Protein AF-A0A4Q3UEI7-F1 (afdb_monomer)

Sequence (119 aa):
MSLSDTYFRHLCILRKLQKAPATQQDIKDYYEAQCETHGYHFVFSSRTFLRDKEDILSLYKKDIRYDGSTKKYFLEEDDVPDDFGNRITDAYNTYLALNMADDVAAYVHLEKRRPQGME

Nearest PDB structures (foldseek):
  7jk5-assembly1_A  TM=5.516E-01  e=1.825E-01  Drosophila melanogaster
  9bcx-assembly1_I  TM=6.195E-01  e=4.399E-01  Saccharomyces cerevisiae
  9gc3-assembly1_A  TM=4.864E-01  e=3.421E-01  Saccharomyces cerevisiae
  2dqr-assembly1_B  TM=5.209E-01  e=8.249E-01  Bacillus subtilis
  8ffz-assembly1_B  TM=5.153E-01  e=8.784E-01  Saccharomyces cerevisiae S288C

Solvent-accessible surface area (backbone atoms only — not comparable to full-atom values): 7115 Å² total; per-residue (Å²): 132,58,73,65,58,53,53,54,50,51,49,44,49,50,60,50,31,75,75,41,67,37,35,73,62,60,47,48,54,51,42,52,55,53,26,58,76,69,76,48,90,80,89,87,47,73,74,53,51,58,49,50,44,54,50,37,30,72,74,42,71,44,48,70,46,73,41,82,87,80,59,24,33,31,60,58,84,65,96,62,85,60,65,63,36,51,48,54,52,49,52,52,51,50,51,52,53,51,54,53,47,55,60,46,50,78,75,43,82,74,76,79,76,70,83,75,79,78,130

Secondary structure (DSSP, 8-state):
--HHHHHHHHHHHHHHHHHS-B-HHHHHHHHHHHHHHTT------HHHHHHHHHHHHHHH---EEEETTTTEEEE---SS--HHHHHHHHHHHHHHHHHHHHHHHTTS-----------

Structure (mmCIF, N/CA/C/O backbone):
data_AF-A0A4Q3UEI7-F1
#
_entry.id   AF-A0A4Q3UEI7-F1
#
loop_
_atom_site.group_PDB
_atom_site.id
_atom_site.type_symbol
_atom_site.label_atom_id
_atom_site.label_alt_id
_atom_site.label_comp_id
_atom_site.label_asym_id
_atom_site.label_entity_id
_atom_site.label_seq_id
_atom_site.pdbx_PDB_ins_code
_atom_site.Cartn_x
_atom_site.Cartn_y
_atom_site.Cartn_z
_atom_site.occupancy
_atom_site.B_iso_or_equiv
_atom_site.auth_seq_id
_atom_site.auth_comp_id
_atom_site.auth_asym_id
_atom_site.auth_atom_id
_atom_site.pdbx_PDB_model_num
ATOM 1 N N . MET A 1 1 ? 16.175 -7.546 -0.704 1.00 62.00 1 MET A N 1
ATOM 2 C CA . MET A 1 1 ? 15.149 -7.016 -1.629 1.00 62.00 1 MET A CA 1
ATOM 3 C C . MET A 1 1 ? 15.749 -5.820 -2.331 1.00 62.00 1 MET A C 1
ATOM 5 O O . MET A 1 1 ? 16.534 -5.117 -1.702 1.00 62.00 1 MET A O 1
ATOM 9 N N . SER A 1 2 ? 15.458 -5.640 -3.617 1.00 82.38 2 SER A N 1
ATOM 10 C CA . SER A 1 2 ? 15.910 -4.450 -4.337 1.00 82.38 2 SER A CA 1
ATOM 11 C C . SER A 1 2 ? 15.103 -3.231 -3.885 1.00 82.38 2 SER A C 1
ATOM 13 O O . SER A 1 2 ? 13.987 -3.363 -3.383 1.00 82.38 2 SER A O 1
ATOM 15 N N . LEU A 1 3 ? 15.665 -2.039 -4.075 1.00 81.75 3 LEU A N 1
ATOM 16 C CA . LEU A 1 3 ? 14.976 -0.785 -3.778 1.00 81.75 3 LEU A CA 1
ATOM 17 C C . LEU A 1 3 ? 13.682 -0.641 -4.609 1.00 81.75 3 LEU A C 1
ATOM 19 O O . LEU A 1 3 ? 12.661 -0.198 -4.095 1.00 81.75 3 LEU A O 1
ATOM 23 N N . SER A 1 4 ? 13.716 -1.087 -5.870 1.00 81.12 4 SER A N 1
ATOM 24 C CA . SER A 1 4 ? 12.570 -1.051 -6.791 1.00 81.12 4 SER A CA 1
ATOM 25 C C . SER A 1 4 ? 11.390 -1.910 -6.313 1.00 81.12 4 SER A C 1
ATOM 27 O O . SER A 1 4 ? 10.257 -1.438 -6.312 1.00 81.12 4 SER A O 1
ATOM 29 N N . ASP A 1 5 ? 11.649 -3.132 -5.827 1.00 86.62 5 ASP A N 1
ATOM 30 C CA . ASP A 1 5 ? 10.611 -4.011 -5.257 1.00 86.62 5 ASP A CA 1
ATOM 31 C C . ASP A 1 5 ? 9.909 -3.341 -4.064 1.00 86.62 5 ASP A C 1
ATOM 33 O O . ASP A 1 5 ? 8.681 -3.293 -3.991 1.00 86.62 5 ASP A O 1
ATOM 37 N N . THR A 1 6 ? 10.686 -2.739 -3.161 1.00 89.81 6 THR A N 1
ATOM 38 C CA . THR A 1 6 ? 10.138 -2.009 -2.013 1.00 89.81 6 THR A CA 1
ATOM 39 C C . THR A 1 6 ? 9.231 -0.855 -2.444 1.00 89.81 6 THR A C 1
ATOM 41 O O . THR A 1 6 ? 8.101 -0.765 -1.964 1.00 89.81 6 THR A O 1
ATOM 44 N N . TYR A 1 7 ? 9.664 -0.023 -3.395 1.00 87.56 7 TYR A N 1
ATOM 45 C CA . TYR A 1 7 ? 8.835 1.072 -3.908 1.00 87.56 7 TYR A CA 1
ATOM 46 C C . TYR A 1 7 ? 7.552 0.581 -4.584 1.00 87.56 7 TYR A C 1
ATOM 48 O O . TYR A 1 7 ? 6.469 1.104 -4.312 1.00 87.56 7 TYR A O 1
ATOM 56 N N . PHE A 1 8 ? 7.651 -0.454 -5.417 1.00 88.94 8 PHE A N 1
ATOM 57 C CA . PHE A 1 8 ? 6.495 -1.052 -6.076 1.00 88.94 8 PHE A CA 1
ATOM 58 C C . PHE A 1 8 ? 5.476 -1.588 -5.061 1.00 88.94 8 PHE A C 1
ATOM 60 O O . PHE A 1 8 ? 4.269 -1.358 -5.186 1.00 88.94 8 PHE A O 1
ATOM 67 N N . ARG A 1 9 ? 5.953 -2.251 -4.004 1.00 93.19 9 ARG A N 1
ATOM 68 C CA . ARG A 1 9 ? 5.105 -2.764 -2.926 1.00 93.19 9 ARG A CA 1
ATOM 69 C C . ARG A 1 9 ? 4.442 -1.646 -2.129 1.00 93.19 9 ARG A C 1
ATOM 71 O O . ARG A 1 9 ? 3.239 -1.724 -1.887 1.00 93.19 9 ARG A O 1
ATOM 78 N N . HIS A 1 10 ? 5.180 -0.590 -1.778 1.00 93.38 10 HIS A N 1
ATOM 79 C CA . HIS A 1 10 ? 4.607 0.590 -1.123 1.00 93.38 10 HIS A CA 1
ATOM 80 C C . HIS A 1 10 ? 3.477 1.191 -1.953 1.00 93.38 10 HIS A C 1
ATOM 82 O O . HIS A 1 10 ? 2.397 1.466 -1.430 1.00 93.38 10 HIS A O 1
ATOM 88 N N . LEU A 1 11 ? 3.689 1.312 -3.263 1.00 90.62 11 LEU A N 1
ATOM 89 C CA . LEU A 1 11 ? 2.672 1.823 -4.162 1.00 90.62 11 LEU A CA 1
ATOM 90 C C . LEU A 1 11 ? 1.425 0.935 -4.199 1.00 90.62 11 LEU A C 1
ATOM 92 O O . LEU A 1 11 ? 0.305 1.447 -4.158 1.00 90.62 11 LEU A O 1
ATOM 96 N N . CYS A 1 12 ? 1.599 -0.387 -4.249 1.00 93.00 12 CYS A N 1
ATOM 97 C CA . CYS A 1 12 ? 0.475 -1.319 -4.220 1.00 93.00 12 CYS A CA 1
ATOM 98 C C . CYS A 1 12 ? -0.341 -1.184 -2.925 1.00 93.00 12 CYS A C 1
ATOM 100 O O . CYS A 1 12 ? -1.571 -1.131 -2.977 1.00 93.00 12 CYS A O 1
ATOM 102 N N . ILE A 1 13 ? 0.332 -1.076 -1.775 1.00 95.44 13 ILE A N 1
ATOM 103 C CA . ILE A 1 13 ? -0.312 -0.882 -0.469 1.00 95.44 13 ILE A CA 1
ATOM 104 C C . ILE A 1 13 ? -1.121 0.421 -0.462 1.00 95.44 13 ILE A C 1
ATOM 106 O O . ILE A 1 13 ? -2.315 0.400 -0.162 1.00 95.44 13 ILE A O 1
ATOM 110 N N . LEU A 1 14 ? -0.499 1.541 -0.848 1.00 92.12 14 LEU A N 1
ATOM 111 C CA . LEU A 1 14 ? -1.149 2.853 -0.873 1.00 92.12 14 LEU A CA 1
ATOM 112 C C . LEU A 1 14 ? -2.364 2.862 -1.807 1.00 92.12 14 LEU A C 1
ATOM 114 O O . LEU A 1 14 ? -3.452 3.244 -1.384 1.00 92.12 14 LEU A O 1
ATOM 118 N N . ARG A 1 15 ? -2.229 2.361 -3.042 1.00 89.31 15 ARG A N 1
ATOM 119 C CA . ARG A 1 15 ? -3.339 2.282 -4.010 1.00 89.31 15 ARG A CA 1
ATOM 120 C C . ARG A 1 15 ? -4.497 1.425 -3.511 1.00 89.31 15 ARG A C 1
ATOM 122 O O . ARG A 1 15 ? -5.656 1.743 -3.778 1.00 89.31 15 ARG A O 1
ATOM 129 N N . LYS A 1 16 ? -4.200 0.320 -2.821 1.00 94.38 16 LYS A N 1
ATOM 130 C CA . LYS A 1 16 ? -5.233 -0.554 -2.261 1.00 94.38 16 LYS A CA 1
ATOM 131 C C . LYS A 1 16 ? -6.019 0.171 -1.170 1.00 94.38 16 LYS A C 1
ATOM 133 O O . LYS A 1 16 ? -7.246 0.145 -1.212 1.00 94.38 16 LYS A O 1
ATOM 138 N N . LEU A 1 17 ? -5.319 0.834 -0.250 1.00 94.12 17 LEU A N 1
ATOM 139 C CA . LEU A 1 17 ? -5.921 1.486 0.914 1.00 94.12 17 LEU A CA 1
ATOM 140 C C . LEU A 1 17 ? -6.573 2.839 0.605 1.00 94.12 17 LEU A C 1
ATOM 142 O O . LEU A 1 17 ? -7.536 3.198 1.271 1.00 94.12 17 LEU A O 1
ATOM 146 N N . GLN A 1 18 ? -6.118 3.548 -0.433 1.00 87.94 18 GLN A N 1
ATOM 147 C CA . GLN A 1 18 ? -6.778 4.759 -0.941 1.00 87.94 18 GLN A CA 1
ATOM 148 C C . GLN A 1 18 ? -8.196 4.487 -1.457 1.00 87.94 18 GLN A C 1
ATOM 150 O O . GLN A 1 18 ? -9.046 5.368 -1.412 1.00 87.94 18 GLN A O 1
ATOM 155 N N . LYS A 1 19 ? -8.459 3.281 -1.978 1.00 89.19 19 LYS A N 1
ATOM 156 C CA . LYS A 1 19 ? -9.782 2.920 -2.507 1.00 89.19 19 LYS A CA 1
ATOM 157 C C . LYS A 1 19 ? -10.761 2.544 -1.403 1.00 89.19 19 LYS A C 1
ATOM 159 O O . LYS A 1 19 ? -11.928 2.910 -1.476 1.00 89.19 19 LYS A O 1
ATOM 164 N N . ALA A 1 20 ? -10.305 1.742 -0.445 1.00 91.75 20 ALA A N 1
ATOM 165 C CA . ALA A 1 20 ? -11.103 1.292 0.685 1.00 91.75 20 ALA A CA 1
ATOM 166 C C . ALA A 1 20 ? -10.214 0.614 1.740 1.00 91.75 20 ALA A C 1
ATOM 168 O O . ALA A 1 20 ? -9.180 0.035 1.387 1.00 91.75 20 ALA A O 1
ATOM 169 N N . PRO A 1 21 ? -10.663 0.563 3.008 1.00 96.69 21 PRO A N 1
ATOM 170 C CA . PRO A 1 21 ? -10.045 -0.285 4.015 1.00 96.69 21 PRO A CA 1
ATOM 171 C C . PRO A 1 21 ? -9.985 -1.755 3.575 1.00 96.69 21 PRO A C 1
ATOM 173 O O . PRO A 1 21 ? -10.957 -2.295 3.034 1.00 96.69 21 PRO A O 1
ATOM 176 N N . ALA A 1 22 ? -8.865 -2.425 3.840 1.00 97.88 22 ALA A N 1
ATOM 177 C CA . ALA A 1 22 ? -8.582 -3.769 3.335 1.00 97.88 22 ALA A CA 1
ATOM 178 C C . ALA A 1 22 ? -7.879 -4.646 4.379 1.00 97.88 22 ALA A C 1
ATOM 180 O O . ALA A 1 22 ? -7.129 -4.152 5.218 1.00 97.88 22 ALA A O 1
ATOM 181 N N . THR A 1 23 ? -8.101 -5.960 4.343 1.00 98.00 23 THR A N 1
ATOM 182 C CA . THR A 1 23 ? -7.352 -6.893 5.197 1.00 98.00 23 THR A CA 1
ATOM 183 C C . THR A 1 23 ? -5.913 -7.047 4.696 1.00 98.00 23 THR A C 1
ATOM 185 O O . THR A 1 23 ? -5.600 -6.728 3.548 1.00 98.00 23 THR A O 1
ATOM 188 N N . GLN A 1 24 ? -5.016 -7.583 5.531 1.00 96.12 24 GLN A N 1
ATOM 189 C CA . GLN A 1 24 ? -3.654 -7.891 5.081 1.00 96.12 24 GLN A CA 1
ATOM 190 C C . GLN A 1 24 ? -3.651 -8.885 3.906 1.00 96.12 24 GLN A C 1
ATOM 192 O O . GLN A 1 24 ? -2.812 -8.777 3.013 1.00 96.12 24 GLN A O 1
ATOM 197 N N . GLN A 1 25 ? -4.600 -9.827 3.895 1.00 96.56 25 GLN A N 1
ATOM 198 C CA . GLN A 1 25 ? -4.752 -10.782 2.802 1.00 96.56 25 GLN A CA 1
ATOM 199 C C . GLN A 1 25 ? -5.180 -10.074 1.512 1.00 96.56 25 GLN A C 1
ATOM 201 O O . GLN A 1 25 ? -4.531 -10.253 0.493 1.00 96.56 25 GLN A O 1
ATOM 206 N N . ASP A 1 26 ? -6.163 -9.169 1.572 1.00 97.88 26 ASP A N 1
ATOM 207 C CA . ASP A 1 26 ? -6.597 -8.394 0.399 1.00 97.88 26 ASP A CA 1
ATOM 208 C C . ASP A 1 26 ? -5.467 -7.546 -0.210 1.00 97.88 26 ASP A C 1
ATOM 210 O O . ASP A 1 26 ? -5.439 -7.304 -1.418 1.00 97.88 26 ASP A O 1
ATOM 214 N N . ILE A 1 27 ? -4.567 -7.028 0.633 1.00 97.19 27 ILE A N 1
ATOM 215 C CA . ILE A 1 27 ? -3.390 -6.261 0.205 1.00 97.19 27 ILE A CA 1
ATOM 216 C C . ILE A 1 27 ? -2.372 -7.186 -0.465 1.00 97.19 27 ILE A C 1
ATOM 218 O O . ILE A 1 27 ? -1.845 -6.842 -1.522 1.00 97.19 27 ILE A O 1
ATOM 222 N N . LYS A 1 28 ? -2.119 -8.358 0.130 1.00 95.94 28 LYS A N 1
ATOM 223 C CA . LYS A 1 28 ? -1.232 -9.382 -0.430 1.00 95.94 28 LYS A CA 1
ATOM 224 C C . LYS A 1 28 ? -1.731 -9.854 -1.794 1.00 95.94 28 LYS A C 1
ATOM 226 O O . LYS A 1 28 ? -0.962 -9.823 -2.746 1.00 95.94 28 LYS A O 1
ATOM 231 N N . ASP A 1 29 ? -3.005 -10.216 -1.894 1.00 95.94 29 ASP A N 1
ATOM 232 C CA . ASP A 1 29 ? -3.611 -10.711 -3.133 1.00 95.94 29 ASP A CA 1
ATOM 233 C C . ASP A 1 29 ? -3.552 -9.643 -4.232 1.00 95.94 29 ASP A C 1
ATOM 235 O O . ASP A 1 29 ? -3.225 -9.932 -5.382 1.00 95.94 29 ASP A O 1
ATOM 239 N N . TYR A 1 30 ? -3.799 -8.377 -3.873 1.00 95.62 30 TYR A N 1
ATOM 240 C CA . TYR A 1 30 ? -3.637 -7.264 -4.804 1.00 95.62 30 TYR A CA 1
ATOM 241 C C . TYR A 1 30 ? -2.186 -7.119 -5.280 1.00 95.62 30 TYR A C 1
ATOM 243 O O . TYR A 1 30 ? -1.955 -6.988 -6.479 1.00 95.62 30 TYR A O 1
ATOM 251 N N . TYR A 1 31 ? -1.213 -7.160 -4.369 1.00 94.19 31 TYR A N 1
ATOM 252 C CA . TYR A 1 31 ? 0.206 -7.081 -4.715 1.00 94.19 31 TYR A CA 1
ATOM 253 C C . TYR A 1 31 ? 0.648 -8.236 -5.619 1.00 94.19 31 TYR A C 1
ATOM 255 O O . TYR A 1 31 ? 1.302 -7.991 -6.627 1.00 94.19 31 TYR A O 1
ATOM 263 N N . GLU A 1 32 ? 0.254 -9.472 -5.311 1.00 93.88 32 GLU A N 1
ATOM 264 C CA . GLU A 1 32 ? 0.601 -10.652 -6.111 1.00 93.88 32 GLU A CA 1
ATOM 265 C C . GLU A 1 32 ? 0.011 -10.571 -7.524 1.00 93.88 32 GLU A C 1
ATOM 267 O O . GLU A 1 32 ? 0.732 -10.807 -8.493 1.00 93.88 32 GLU A O 1
ATOM 272 N N . ALA A 1 33 ? -1.239 -10.117 -7.664 1.00 92.50 33 ALA A N 1
ATOM 273 C CA . ALA A 1 33 ? -1.846 -9.870 -8.972 1.00 92.50 33 ALA A CA 1
ATOM 274 C C . ALA A 1 33 ? -1.115 -8.767 -9.763 1.00 92.50 33 ALA A C 1
ATOM 276 O O . ALA A 1 33 ? -0.945 -8.865 -10.981 1.00 92.50 33 ALA A O 1
ATOM 277 N N . GLN A 1 34 ? -0.658 -7.704 -9.087 1.00 91.19 34 GLN A N 1
ATOM 278 C CA . GLN A 1 34 ? 0.163 -6.673 -9.728 1.00 91.19 34 GLN A CA 1
ATOM 279 C C . GLN A 1 34 ? 1.542 -7.217 -10.121 1.00 91.19 34 GLN A C 1
ATOM 281 O O . GLN A 1 34 ? 2.019 -6.896 -11.204 1.00 91.19 34 GLN A O 1
ATOM 286 N N . CYS A 1 35 ? 2.174 -8.051 -9.298 1.00 89.62 35 CYS A N 1
ATOM 287 C CA . CYS A 1 35 ? 3.434 -8.704 -9.639 1.00 89.62 35 CYS A CA 1
ATOM 288 C C . CYS A 1 35 ? 3.294 -9.584 -10.884 1.00 89.62 35 CYS A C 1
ATOM 290 O O . CYS A 1 35 ? 4.083 -9.431 -11.811 1.00 89.62 35 CYS A O 1
ATOM 292 N N . GLU A 1 36 ? 2.265 -10.429 -10.944 1.00 89.88 36 GLU A N 1
ATOM 293 C CA . GLU A 1 36 ? 1.982 -11.278 -12.106 1.00 89.88 36 GLU A CA 1
ATOM 294 C C . GLU A 1 36 ? 1.807 -10.448 -13.384 1.00 89.88 36 GLU A C 1
ATOM 296 O O . GLU A 1 36 ? 2.439 -10.733 -14.400 1.00 89.88 36 GLU A O 1
ATOM 301 N N . THR A 1 37 ? 1.034 -9.360 -13.306 1.00 86.50 37 THR A N 1
ATOM 302 C CA . THR A 1 37 ? 0.785 -8.456 -14.443 1.00 86.50 37 THR A CA 1
ATOM 303 C C . THR A 1 37 ? 2.074 -7.839 -15.006 1.00 86.50 37 THR A C 1
ATOM 305 O O . THR A 1 37 ? 2.167 -7.621 -16.210 1.00 86.50 37 THR A O 1
ATOM 308 N N . HIS A 1 38 ? 3.071 -7.568 -14.157 1.00 80.50 38 HIS A N 1
ATOM 309 C CA . HIS A 1 38 ? 4.328 -6.907 -14.543 1.00 80.50 38 HIS A CA 1
ATOM 310 C C . HIS A 1 38 ? 5.519 -7.874 -14.651 1.00 80.50 38 HIS A C 1
ATOM 312 O O . HIS A 1 38 ? 6.657 -7.432 -14.795 1.00 80.50 38 HIS A O 1
ATOM 318 N N . GLY A 1 39 ? 5.287 -9.190 -14.555 1.00 84.25 39 GLY A N 1
ATOM 319 C CA . GLY A 1 39 ? 6.348 -10.201 -14.623 1.00 84.25 39 GLY A CA 1
ATOM 320 C C . GLY A 1 39 ? 7.308 -10.193 -13.424 1.00 84.25 39 GLY A C 1
ATOM 321 O O . GLY A 1 39 ? 8.469 -10.586 -13.548 1.00 84.25 39 GLY A O 1
ATOM 322 N N . TYR A 1 40 ? 6.856 -9.726 -12.260 1.00 86.19 40 TYR A N 1
ATOM 323 C CA . TYR A 1 40 ? 7.630 -9.719 -11.021 1.00 86.19 40 TYR A CA 1
ATOM 324 C C . TYR A 1 40 ? 7.343 -10.954 -10.160 1.00 86.19 40 TYR A C 1
ATOM 326 O O . TYR A 1 40 ? 6.218 -11.439 -10.088 1.00 86.19 40 TYR A O 1
ATOM 334 N N . HIS A 1 41 ? 8.358 -11.426 -9.431 1.00 81.75 41 HIS A N 1
ATOM 335 C CA . HIS A 1 41 ? 8.250 -12.573 -8.523 1.00 81.75 41 HIS A CA 1
ATOM 336 C C . HIS A 1 41 ? 8.909 -12.258 -7.178 1.00 81.75 41 HIS A C 1
ATOM 338 O O . HIS A 1 41 ? 10.061 -12.612 -6.917 1.00 81.75 41 HIS A O 1
ATOM 344 N N . PHE A 1 42 ? 8.173 -11.558 -6.320 1.00 83.00 42 PHE A N 1
ATOM 345 C CA . PHE A 1 42 ? 8.636 -11.115 -5.007 1.00 83.00 42 PHE A CA 1
ATOM 346 C C . PHE A 1 42 ? 7.813 -11.755 -3.884 1.00 83.00 42 PHE A C 1
ATOM 348 O O . PHE A 1 42 ? 6.674 -12.168 -4.084 1.00 83.00 42 PHE A O 1
ATOM 355 N N . VAL A 1 43 ? 8.386 -11.835 -2.680 1.00 83.31 43 VAL A N 1
ATOM 356 C CA . VAL A 1 43 ? 7.739 -12.481 -1.527 1.00 83.31 43 VAL A CA 1
ATOM 357 C C . VAL A 1 43 ? 7.101 -11.439 -0.611 1.00 83.31 43 VAL A C 1
ATOM 359 O O . VAL A 1 43 ? 7.793 -10.593 -0.039 1.00 83.31 43 VAL A O 1
ATOM 362 N N . PHE A 1 44 ? 5.791 -11.567 -0.389 1.00 89.69 44 PHE A N 1
ATOM 363 C CA . PHE A 1 44 ? 5.030 -10.738 0.544 1.00 89.69 44 PHE A CA 1
ATOM 364 C C . PHE A 1 44 ? 4.692 -11.514 1.825 1.00 89.69 44 PHE A C 1
ATOM 366 O O . PHE A 1 44 ? 3.963 -12.504 1.796 1.00 89.69 44 PHE A O 1
ATOM 373 N N . SER A 1 45 ? 5.213 -11.061 2.970 1.00 92.56 45 SER A N 1
ATOM 374 C CA . SER A 1 45 ? 4.981 -11.678 4.287 1.00 92.56 45 SER A CA 1
ATOM 375 C C . SER A 1 45 ? 4.420 -10.670 5.289 1.00 92.56 45 SER A C 1
ATOM 377 O O . SER A 1 45 ? 4.588 -9.465 5.108 1.00 92.56 45 SER A O 1
ATOM 379 N N . SER A 1 46 ? 3.845 -11.135 6.405 1.00 93.38 46 SER A N 1
ATOM 380 C CA . SER A 1 46 ? 3.373 -10.240 7.476 1.00 93.38 46 SER A CA 1
ATOM 381 C C . SER A 1 46 ? 4.479 -9.362 8.055 1.00 93.38 46 SER A C 1
ATOM 383 O O . SER A 1 46 ? 4.267 -8.178 8.296 1.00 93.38 46 SER A O 1
ATOM 385 N N . ARG A 1 47 ? 5.692 -9.904 8.219 1.00 94.62 47 ARG A N 1
ATOM 386 C CA . ARG A 1 47 ? 6.848 -9.119 8.677 1.00 94.62 47 ARG A CA 1
ATOM 387 C C . ARG A 1 47 ? 7.282 -8.080 7.639 1.00 94.62 47 ARG A C 1
ATOM 389 O O . ARG A 1 47 ? 7.775 -7.025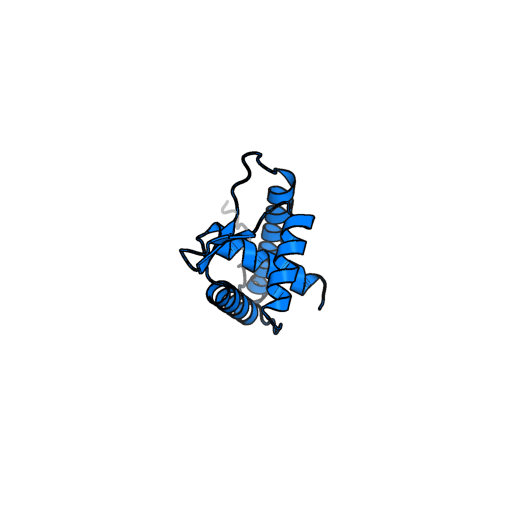 8.025 1.00 94.62 47 ARG A O 1
ATOM 396 N N . THR A 1 48 ? 7.127 -8.380 6.347 1.00 94.69 48 THR A N 1
ATOM 397 C CA . THR A 1 48 ? 7.376 -7.419 5.260 1.00 94.69 48 THR A CA 1
ATOM 398 C C . THR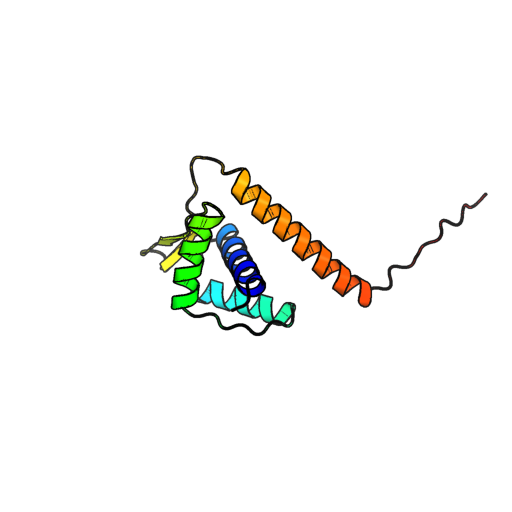 A 1 48 ? 6.362 -6.283 5.334 1.00 94.69 48 THR A C 1
ATOM 400 O O . THR A 1 48 ? 6.768 -5.134 5.420 1.00 94.69 48 THR A O 1
ATOM 403 N N . PHE A 1 49 ? 5.071 -6.609 5.436 1.00 96.19 49 PHE A N 1
ATOM 404 C CA . PHE A 1 49 ? 4.006 -5.613 5.513 1.00 96.19 49 PHE A CA 1
ATOM 405 C C . PHE A 1 49 ? 4.150 -4.668 6.713 1.00 96.19 49 PHE A C 1
ATOM 407 O O . PHE A 1 49 ? 4.005 -3.461 6.558 1.00 96.19 49 PHE A O 1
ATOM 414 N N . LEU A 1 50 ? 4.479 -5.193 7.901 1.00 95.69 50 LEU A N 1
ATOM 415 C CA . LEU A 1 50 ? 4.704 -4.357 9.087 1.00 95.69 50 LEU A CA 1
ATOM 416 C C . LEU A 1 50 ? 5.843 -3.352 8.880 1.00 95.69 50 LEU A C 1
ATOM 418 O O . LEU A 1 50 ? 5.695 -2.195 9.254 1.00 95.69 50 LEU A O 1
ATOM 422 N N . ARG A 1 51 ? 6.938 -3.783 8.246 1.00 95.38 51 ARG A N 1
ATOM 423 C CA . ARG A 1 51 ? 8.062 -2.906 7.904 1.00 95.38 51 ARG A CA 1
ATOM 424 C C . ARG A 1 51 ? 7.670 -1.873 6.856 1.00 95.38 51 ARG A C 1
ATOM 426 O O . ARG A 1 51 ? 7.945 -0.699 7.042 1.00 95.38 51 ARG A O 1
ATOM 433 N N . ASP A 1 52 ? 6.979 -2.295 5.797 1.00 96.06 52 ASP A N 1
ATOM 434 C CA . ASP A 1 52 ? 6.520 -1.373 4.756 1.00 96.06 52 ASP A CA 1
ATOM 435 C C . ASP A 1 52 ? 5.614 -0.290 5.337 1.00 96.06 52 ASP A C 1
ATOM 437 O O . ASP A 1 52 ? 5.652 0.844 4.890 1.00 96.06 52 ASP A O 1
ATOM 441 N N . LYS A 1 53 ? 4.819 -0.623 6.356 1.00 96.00 53 LYS A N 1
ATOM 442 C CA . LYS A 1 53 ? 3.986 0.333 7.083 1.00 96.00 53 LYS A CA 1
ATOM 443 C C . LYS A 1 53 ? 4.812 1.439 7.746 1.00 96.00 53 LYS A C 1
ATOM 445 O O . LYS A 1 53 ? 4.466 2.612 7.646 1.00 96.00 53 LYS A O 1
ATOM 450 N N . GLU A 1 54 ? 5.893 1.054 8.423 1.00 95.56 54 GLU A N 1
ATOM 451 C CA . GLU A 1 54 ? 6.826 1.978 9.080 1.00 95.56 54 GLU A CA 1
ATOM 452 C C . GLU A 1 54 ? 7.587 2.820 8.050 1.00 95.56 54 GLU A C 1
ATOM 454 O O . GLU A 1 54 ? 7.693 4.039 8.199 1.00 95.56 54 GLU A O 1
ATOM 459 N N . ASP A 1 55 ? 8.050 2.187 6.971 1.00 94.50 55 ASP A N 1
ATOM 460 C CA . ASP A 1 55 ? 8.728 2.859 5.864 1.00 94.50 55 ASP A CA 1
ATOM 461 C C . ASP A 1 55 ? 7.790 3.870 5.189 1.00 94.50 55 ASP A C 1
ATOM 463 O O . ASP A 1 55 ? 8.181 5.012 4.945 1.00 94.50 55 ASP A O 1
ATOM 467 N N . ILE A 1 56 ? 6.528 3.496 4.950 1.00 92.56 56 ILE A N 1
ATOM 468 C CA . ILE A 1 56 ? 5.527 4.364 4.326 1.00 92.56 56 ILE A CA 1
ATOM 469 C C . ILE A 1 56 ? 5.238 5.593 5.194 1.00 92.56 56 ILE A C 1
ATOM 471 O O . ILE A 1 56 ? 5.200 6.714 4.679 1.00 92.56 56 ILE A O 1
ATOM 475 N N . LEU A 1 57 ? 5.095 5.404 6.508 1.00 91.50 57 LEU A N 1
ATOM 476 C CA . LEU A 1 57 ? 4.928 6.507 7.452 1.00 91.50 57 LEU A CA 1
ATOM 477 C C . LEU A 1 57 ? 6.147 7.437 7.438 1.00 91.50 57 LEU A C 1
ATOM 479 O O . LEU A 1 57 ? 6.008 8.659 7.402 1.00 91.50 57 LEU A O 1
ATOM 483 N N . SER A 1 58 ? 7.354 6.875 7.449 1.00 88.56 58 SER A N 1
ATOM 484 C CA . SER A 1 58 ? 8.590 7.657 7.479 1.00 88.56 58 SER A CA 1
ATOM 485 C C . SER A 1 58 ? 8.798 8.470 6.197 1.00 88.56 58 SER A C 1
ATOM 487 O O . SER A 1 58 ? 9.078 9.673 6.276 1.00 88.56 58 SER A O 1
ATOM 489 N N . LEU A 1 59 ? 8.620 7.828 5.036 1.00 86.75 59 LEU A N 1
ATOM 490 C CA . LEU A 1 59 ? 8.949 8.359 3.710 1.00 86.75 59 LEU A CA 1
ATOM 491 C C . LEU A 1 59 ? 7.849 9.238 3.112 1.00 86.75 59 LEU A C 1
ATOM 493 O O . LEU A 1 59 ? 8.160 10.274 2.531 1.00 86.75 59 LEU A O 1
ATOM 497 N N . TYR A 1 60 ? 6.583 8.835 3.245 1.00 83.44 60 TYR A N 1
ATOM 498 C CA . TYR A 1 60 ? 5.450 9.505 2.591 1.00 83.44 60 TYR A CA 1
ATOM 499 C C . TYR 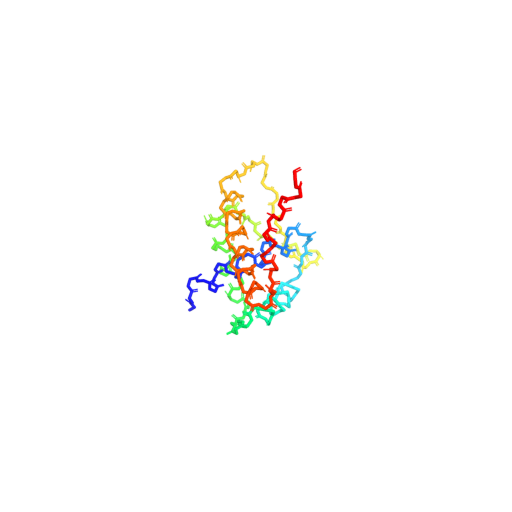A 1 60 ? 4.534 10.237 3.565 1.00 83.44 60 TYR A C 1
ATOM 501 O O . TYR A 1 60 ? 3.527 10.782 3.126 1.00 83.44 60 TYR A O 1
ATOM 509 N N . LYS A 1 61 ? 4.833 10.186 4.873 1.00 85.19 61 LYS A N 1
ATOM 510 C CA . LYS A 1 61 ? 3.974 10.738 5.933 1.00 85.19 61 LYS A CA 1
ATOM 511 C C . LYS A 1 61 ? 2.529 10.247 5.823 1.00 85.19 61 LYS A C 1
ATOM 513 O O . LYS A 1 61 ? 1.596 10.983 6.091 1.00 85.19 61 LYS A O 1
ATOM 518 N N . LYS A 1 62 ? 2.345 8.988 5.410 1.00 87.06 62 LYS A N 1
ATOM 519 C CA . LYS A 1 62 ? 1.039 8.323 5.368 1.00 87.06 62 LYS A CA 1
ATOM 520 C C . LYS A 1 62 ? 0.972 7.285 6.474 1.00 87.06 62 LYS A C 1
ATOM 522 O O . LYS A 1 62 ? 1.703 6.297 6.432 1.00 87.06 62 LYS A O 1
ATOM 527 N N . ASP A 1 63 ? 0.105 7.501 7.455 1.00 92.81 63 ASP A N 1
ATOM 528 C CA . ASP A 1 63 ? -0.115 6.526 8.520 1.00 92.81 63 ASP A CA 1
ATOM 529 C C . ASP A 1 63 ? -1.123 5.460 8.070 1.00 92.81 63 ASP A C 1
ATOM 531 O O . ASP A 1 63 ? -2.203 5.762 7.564 1.00 92.81 63 ASP A O 1
ATOM 535 N N . ILE A 1 64 ? -0.755 4.191 8.247 1.00 95.62 64 ILE A N 1
ATOM 536 C CA . ILE A 1 64 ? -1.625 3.045 7.990 1.00 95.62 64 ILE A CA 1
ATOM 537 C C . ILE A 1 64 ? -1.993 2.439 9.342 1.00 95.62 64 ILE A C 1
ATOM 539 O O . ILE A 1 64 ? -1.165 1.828 10.041 1.00 95.62 64 ILE A O 1
ATOM 543 N N . ARG A 1 65 ? -3.270 2.556 9.693 1.00 96.12 65 ARG A N 1
ATOM 544 C CA . ARG A 1 65 ? -3.816 2.061 10.955 1.00 96.12 65 ARG A CA 1
ATOM 545 C C . ARG A 1 65 ? -4.643 0.811 10.756 1.00 96.12 65 ARG A C 1
ATOM 547 O O . ARG A 1 65 ? -5.083 0.503 9.655 1.00 96.12 65 ARG A O 1
ATOM 554 N N . TYR A 1 66 ? -4.788 0.056 11.838 1.00 97.31 66 TYR A N 1
ATOM 555 C CA . TYR A 1 66 ? -5.590 -1.158 11.886 1.00 97.31 66 TYR A CA 1
ATOM 556 C C . TYR A 1 66 ? -6.816 -0.911 12.754 1.00 97.31 66 TYR A C 1
ATOM 558 O O . TYR A 1 66 ? -6.680 -0.543 13.919 1.00 97.31 66 TYR A O 1
ATOM 566 N N . ASP A 1 67 ? -7.998 -1.147 12.200 1.00 96.81 67 ASP A N 1
ATOM 567 C CA . ASP A 1 67 ? -9.244 -1.149 12.952 1.00 96.81 67 ASP A CA 1
ATOM 568 C C . ASP A 1 67 ? -9.539 -2.571 13.445 1.00 96.81 67 ASP A C 1
ATOM 570 O O . ASP A 1 67 ? -9.789 -3.492 12.662 1.00 96.81 67 ASP A O 1
ATOM 574 N N . GLY A 1 68 ? -9.526 -2.752 14.768 1.00 96.00 68 GLY A N 1
ATOM 575 C CA . GLY A 1 68 ? -9.808 -4.036 15.410 1.00 96.00 68 GLY A CA 1
ATOM 576 C C . GLY A 1 68 ? -11.251 -4.522 15.238 1.00 96.00 68 GLY A C 1
ATOM 577 O O . GLY A 1 68 ? -11.485 -5.730 15.304 1.00 96.00 68 GLY A O 1
ATOM 578 N N . SER A 1 69 ? -12.199 -3.618 14.980 1.00 96.44 69 SER A N 1
ATOM 579 C CA . SER A 1 69 ? -13.620 -3.943 14.811 1.00 96.44 69 SER A CA 1
ATOM 580 C C . SER A 1 69 ? -13.881 -4.538 13.432 1.00 96.44 69 SER A C 1
ATOM 582 O O . SER A 1 69 ? -14.474 -5.609 13.310 1.00 96.44 69 SER A O 1
ATOM 584 N N . THR A 1 70 ? -13.393 -3.872 12.383 1.00 96.12 70 THR A N 1
ATOM 585 C CA . THR A 1 70 ? -13.542 -4.343 10.998 1.00 96.12 70 THR A CA 1
ATOM 586 C C . THR A 1 70 ? -12.453 -5.327 10.573 1.00 96.12 70 THR A C 1
ATOM 588 O O . THR A 1 70 ? -12.611 -6.002 9.555 1.00 96.12 70 THR A O 1
ATOM 591 N N . LYS A 1 71 ? -11.369 -5.442 11.354 1.00 96.56 71 LYS A N 1
ATOM 592 C CA . LYS A 1 71 ? -10.159 -6.226 11.055 1.00 96.56 71 LYS A CA 1
ATOM 593 C C . LYS A 1 71 ? -9.481 -5.807 9.750 1.00 96.56 71 LYS A C 1
ATOM 595 O O . LYS A 1 71 ? -8.930 -6.638 9.023 1.00 96.56 71 LYS A O 1
ATOM 600 N N . LYS A 1 72 ? -9.540 -4.515 9.436 1.00 97.81 72 LYS A N 1
ATOM 601 C CA . LYS A 1 72 ? -9.014 -3.936 8.198 1.00 97.81 72 LYS A CA 1
ATOM 602 C C . LYS A 1 72 ? -8.004 -2.843 8.496 1.00 97.81 72 LYS A C 1
ATOM 604 O O . LYS A 1 72 ? -8.064 -2.173 9.523 1.00 97.81 72 LYS A O 1
ATOM 609 N N . TYR A 1 73 ? -7.080 -2.676 7.565 1.00 97.69 73 TYR A N 1
ATOM 610 C CA . TYR A 1 73 ? -6.161 -1.556 7.522 1.00 97.69 73 TYR A CA 1
ATOM 611 C C . TYR A 1 73 ? -6.769 -0.422 6.710 1.00 97.69 73 TYR A C 1
ATOM 613 O O . TYR A 1 73 ? -7.489 -0.678 5.745 1.00 97.69 73 TYR A O 1
ATOM 621 N N . PHE A 1 74 ? -6.467 0.812 7.085 1.00 95.81 74 PHE A N 1
ATOM 622 C CA . PHE A 1 74 ? -6.899 2.023 6.395 1.00 95.81 74 PHE A CA 1
ATOM 623 C C . PHE A 1 74 ? -5.811 3.0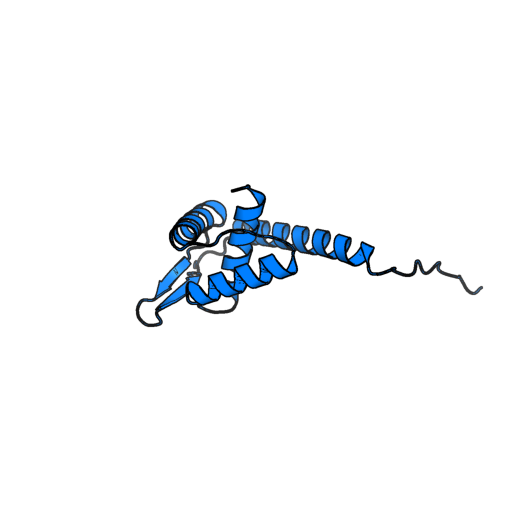95 6.495 1.00 95.81 74 PHE A C 1
ATOM 625 O O . PHE A 1 74 ? -4.921 2.998 7.343 1.00 95.81 74 PHE A O 1
ATOM 632 N N . LEU A 1 75 ? -5.859 4.078 5.598 1.00 92.44 75 LEU A N 1
ATOM 633 C CA . LEU A 1 75 ? -5.026 5.272 5.704 1.00 92.44 75 LEU A CA 1
ATOM 634 C C . LEU A 1 75 ? -5.696 6.228 6.685 1.00 92.44 75 LEU A C 1
ATOM 636 O O . LEU A 1 75 ? -6.863 6.560 6.490 1.00 92.44 75 LEU A O 1
ATOM 640 N N . GLU A 1 76 ? -4.979 6.641 7.725 1.00 90.44 76 GLU A N 1
ATOM 641 C CA . GLU A 1 76 ? -5.449 7.725 8.586 1.00 90.44 76 GLU A CA 1
ATOM 642 C C . GLU A 1 76 ? -5.474 9.016 7.757 1.00 90.44 76 GLU A C 1
ATOM 644 O O . GLU A 1 76 ? -4.503 9.335 7.063 1.00 90.44 76 GLU A O 1
ATOM 649 N N . GLU A 1 77 ? -6.589 9.742 7.797 1.00 73.62 77 GLU A N 1
ATOM 650 C CA . GLU A 1 77 ? -6.659 11.076 7.211 1.00 73.62 77 GLU A CA 1
ATOM 651 C C . GLU A 1 77 ? -5.893 12.042 8.122 1.00 73.62 77 GLU A C 1
ATOM 653 O O . GLU A 1 77 ? -6.286 12.279 9.262 1.00 73.62 77 GLU A O 1
ATOM 658 N N . ASP A 1 78 ? -4.775 12.582 7.635 1.00 59.84 78 ASP A N 1
ATOM 659 C CA . ASP A 1 78 ? -4.148 13.735 8.277 1.00 59.84 78 ASP A CA 1
ATOM 660 C C . ASP A 1 78 ? -5.013 14.977 8.013 1.00 59.84 78 ASP A C 1
ATOM 662 O O . ASP A 1 78 ? -5.271 15.327 6.860 1.00 59.84 78 ASP A O 1
ATOM 666 N N . ASP A 1 79 ? -5.378 15.705 9.073 1.00 52.25 79 ASP A N 1
ATOM 667 C CA . ASP A 1 79 ? -6.007 17.039 8.993 1.00 52.25 79 ASP A CA 1
ATOM 668 C C . ASP A 1 79 ? -5.107 18.082 8.287 1.00 52.25 79 ASP A C 1
ATOM 670 O O . ASP A 1 79 ? -5.532 19.202 7.993 1.00 52.25 79 ASP A O 1
ATOM 674 N N . VAL A 1 80 ? -3.847 17.730 8.002 1.00 53.22 80 VAL A N 1
ATOM 675 C CA . VAL A 1 80 ? -2.879 18.566 7.290 1.00 53.22 80 VAL A CA 1
ATOM 676 C C . VAL A 1 80 ? -2.571 17.933 5.928 1.00 53.22 80 VAL A C 1
ATOM 678 O O . VAL A 1 80 ? -1.975 16.857 5.876 1.00 53.22 80 VAL A O 1
ATOM 681 N N . PRO A 1 81 ? -2.920 18.583 4.802 1.00 53.41 81 PRO A N 1
ATOM 682 C CA . PRO A 1 81 ? -2.597 18.058 3.485 1.00 53.41 81 PRO A CA 1
ATOM 683 C C . PRO A 1 81 ? -1.077 18.052 3.274 1.00 53.41 81 PRO A C 1
ATOM 685 O O . PRO A 1 81 ? -0.463 19.093 3.038 1.00 53.41 81 PRO A O 1
ATOM 688 N N . ASP A 1 82 ? -0.463 16.869 3.345 1.00 59.66 82 ASP A N 1
ATOM 689 C CA . ASP A 1 82 ? 0.930 16.681 2.939 1.00 59.66 82 ASP A CA 1
ATOM 690 C C . ASP A 1 82 ? 1.048 16.753 1.408 1.00 59.66 82 ASP A C 1
ATOM 692 O O . ASP A 1 82 ? 0.904 15.759 0.688 1.00 59.66 82 ASP A O 1
ATOM 696 N N . ASP A 1 83 ? 1.288 17.963 0.904 1.00 60.38 83 ASP A N 1
ATOM 697 C CA . ASP A 1 83 ? 1.524 18.238 -0.515 1.00 60.38 83 ASP A CA 1
ATOM 698 C C . ASP A 1 83 ? 2.771 17.498 -1.035 1.00 60.38 83 ASP A C 1
ATOM 700 O O . ASP A 1 83 ? 2.813 17.064 -2.184 1.00 60.38 83 ASP A O 1
ATOM 704 N N . PHE A 1 84 ? 3.786 17.274 -0.193 1.00 56.50 84 PHE A N 1
ATOM 705 C CA . PHE A 1 84 ? 5.056 16.694 -0.627 1.00 56.50 84 PHE A CA 1
ATOM 706 C C . PHE A 1 84 ? 4.977 15.175 -0.828 1.00 56.50 84 PHE A C 1
ATOM 708 O O . PHE A 1 84 ? 5.353 14.679 -1.895 1.00 56.50 84 PHE A O 1
ATOM 715 N N . GLY A 1 85 ? 4.446 14.430 0.148 1.00 57.88 85 GLY A N 1
ATOM 716 C CA . GLY A 1 85 ? 4.260 12.979 0.038 1.00 57.88 85 GLY A CA 1
ATOM 717 C C . GLY A 1 85 ? 3.275 12.593 -1.067 1.00 57.88 85 GLY A C 1
ATOM 718 O O . GLY A 1 85 ? 3.503 11.623 -1.800 1.00 57.88 85 GLY A O 1
ATOM 719 N N . ASN A 1 86 ? 2.227 13.401 -1.264 1.00 64.81 86 ASN A N 1
ATOM 720 C CA . ASN A 1 86 ? 1.306 13.245 -2.389 1.00 64.81 86 ASN A CA 1
ATOM 721 C C . ASN A 1 86 ? 2.025 13.463 -3.732 1.00 64.81 86 ASN A C 1
ATOM 723 O O . ASN A 1 86 ? 1.930 12.608 -4.609 1.00 64.81 86 ASN A O 1
ATOM 727 N N . ARG A 1 87 ? 2.812 14.539 -3.883 1.00 68.19 87 ARG A N 1
ATOM 728 C CA . ARG A 1 87 ? 3.541 14.845 -5.130 1.00 68.19 87 ARG A CA 1
ATOM 729 C C . ARG A 1 87 ? 4.600 13.809 -5.497 1.00 68.19 87 ARG A C 1
ATOM 731 O O . ARG A 1 87 ? 4.738 13.492 -6.676 1.00 68.19 87 ARG A O 1
ATOM 738 N N . ILE A 1 88 ? 5.337 13.264 -4.527 1.00 66.62 88 ILE A N 1
ATOM 739 C CA . ILE A 1 88 ? 6.304 12.182 -4.787 1.00 66.62 88 ILE A CA 1
ATOM 740 C C . ILE A 1 88 ? 5.583 10.923 -5.264 1.00 66.62 88 ILE A C 1
ATOM 742 O O . ILE A 1 88 ? 6.007 10.299 -6.239 1.00 66.62 88 ILE A O 1
ATOM 746 N N . THR A 1 89 ? 4.482 10.572 -4.602 1.00 64.88 89 THR A N 1
ATOM 747 C CA . THR A 1 89 ? 3.663 9.422 -4.990 1.00 64.88 89 THR A CA 1
ATOM 748 C C . THR A 1 89 ? 3.122 9.595 -6.411 1.00 64.88 89 THR A C 1
ATOM 750 O O . THR A 1 89 ? 3.193 8.665 -7.213 1.00 64.88 89 THR A O 1
ATOM 753 N N . ASP A 1 90 ? 2.661 10.796 -6.761 1.00 71.00 90 ASP A N 1
ATOM 754 C CA . ASP A 1 90 ? 2.141 11.117 -8.093 1.00 71.00 90 ASP A CA 1
ATOM 755 C C . ASP A 1 90 ? 3.222 11.113 -9.181 1.00 71.00 90 ASP A C 1
ATOM 757 O O . ASP A 1 90 ? 3.020 10.574 -10.273 1.00 71.00 90 ASP A O 1
ATOM 761 N N . ALA A 1 91 ? 4.408 11.642 -8.880 1.00 70.00 91 ALA A N 1
ATOM 762 C CA . ALA A 1 91 ? 5.545 11.596 -9.791 1.00 70.00 91 ALA A CA 1
ATOM 763 C C . ALA A 1 91 ? 5.991 10.150 -10.058 1.00 70.00 91 ALA A C 1
ATOM 765 O O . ALA A 1 91 ? 6.238 9.777 -11.206 1.00 70.00 91 ALA A O 1
ATOM 766 N N . TYR A 1 92 ? 6.036 9.309 -9.020 1.00 66.62 92 TYR A N 1
ATOM 767 C CA . TYR A 1 92 ? 6.371 7.892 -9.164 1.00 66.62 92 TYR A CA 1
ATOM 768 C C . TYR A 1 92 ? 5.286 7.116 -9.924 1.00 66.62 92 TYR A C 1
ATOM 770 O O . TYR A 1 92 ? 5.603 6.309 -10.798 1.00 66.62 92 TYR A O 1
ATOM 778 N N . ASN A 1 93 ? 4.008 7.410 -9.666 1.00 65.94 93 ASN A N 1
ATOM 779 C CA . ASN A 1 93 ? 2.879 6.889 -10.439 1.00 65.94 93 ASN A CA 1
ATOM 780 C C . ASN A 1 93 ? 2.997 7.226 -11.924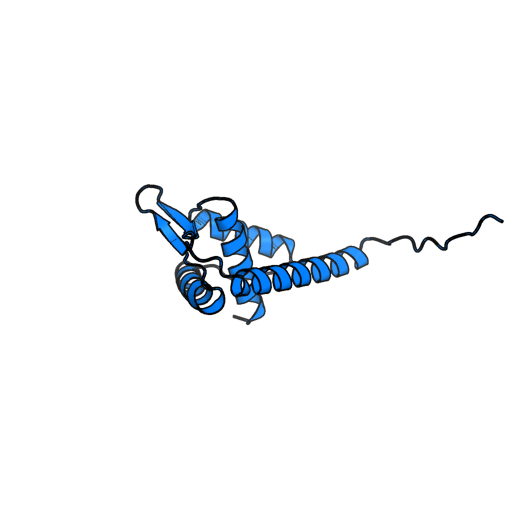 1.00 65.94 93 ASN A C 1
ATOM 782 O O . ASN A 1 93 ? 2.822 6.346 -12.766 1.00 65.94 93 ASN A O 1
ATOM 786 N N . THR A 1 94 ? 3.311 8.484 -12.231 1.00 74.06 94 THR A N 1
ATOM 787 C CA . THR A 1 94 ? 3.498 8.964 -13.603 1.00 74.06 94 THR A CA 1
ATOM 788 C C . THR A 1 94 ? 4.666 8.243 -14.263 1.00 74.06 94 THR A C 1
ATOM 790 O O . THR A 1 94 ? 4.531 7.741 -15.373 1.00 74.06 94 THR A O 1
ATOM 793 N N . TYR A 1 95 ? 5.794 8.112 -13.562 1.00 69.50 95 TYR A N 1
ATOM 794 C CA . TYR A 1 95 ? 6.957 7.383 -14.059 1.00 69.50 95 TYR A CA 1
ATOM 795 C C . TYR A 1 95 ? 6.631 5.915 -14.366 1.00 69.50 95 TYR A C 1
ATOM 797 O O . TYR A 1 95 ? 6.947 5.433 -15.451 1.00 69.50 95 TYR A O 1
ATOM 805 N 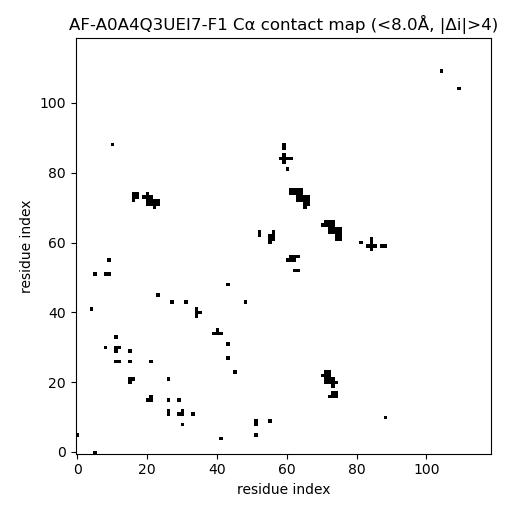N . LEU A 1 96 ? 5.962 5.206 -13.455 1.00 65.25 96 LEU A N 1
ATOM 806 C CA . LEU A 1 96 ? 5.528 3.828 -13.695 1.00 65.25 96 LEU A CA 1
ATOM 807 C C . LEU A 1 96 ? 4.570 3.725 -14.882 1.00 65.25 96 LEU A C 1
ATOM 809 O O . LEU A 1 96 ? 4.758 2.852 -15.720 1.00 65.25 96 LEU A O 1
ATOM 813 N N . ALA A 1 97 ? 3.587 4.622 -14.989 1.00 69.62 97 ALA A N 1
ATOM 814 C CA . ALA A 1 97 ? 2.649 4.634 -16.108 1.00 69.62 97 ALA A CA 1
ATOM 815 C C . ALA A 1 97 ? 3.355 4.856 -17.457 1.00 69.62 97 ALA A C 1
ATOM 817 O O . ALA A 1 97 ? 3.011 4.201 -18.436 1.00 69.62 97 ALA A O 1
ATOM 818 N N . LEU A 1 98 ? 4.364 5.733 -17.499 1.00 70.00 98 LEU A N 1
ATOM 819 C CA . LEU A 1 98 ? 5.175 5.971 -18.696 1.00 70.00 98 LEU A CA 1
ATOM 820 C C . LEU A 1 98 ? 6.018 4.745 -19.073 1.00 70.00 98 LEU A C 1
ATOM 822 O O . LEU A 1 98 ? 6.003 4.341 -20.229 1.00 70.00 98 LEU A O 1
ATOM 826 N N . ASN A 1 99 ? 6.686 4.102 -18.110 1.00 62.16 99 ASN A N 1
ATOM 827 C CA . ASN A 1 99 ? 7.478 2.897 -18.395 1.00 62.16 99 ASN A CA 1
ATOM 828 C C . ASN A 1 99 ? 6.598 1.703 -18.802 1.00 62.16 99 ASN A C 1
ATOM 830 O O . ASN A 1 99 ? 6.973 0.941 -19.685 1.00 62.16 99 ASN A O 1
ATOM 834 N N . MET A 1 100 ? 5.407 1.553 -18.209 1.00 57.16 100 MET A N 1
ATOM 835 C CA . MET A 1 100 ? 4.426 0.555 -18.656 1.00 57.16 100 MET A CA 1
ATOM 836 C C . MET A 1 100 ? 3.922 0.851 -20.075 1.00 57.16 100 MET A C 1
ATOM 838 O O . MET A 1 100 ? 3.705 -0.072 -20.855 1.00 57.16 100 MET A O 1
ATOM 842 N N . ALA A 1 101 ? 3.732 2.128 -20.424 1.00 56.84 101 ALA A N 1
ATOM 843 C CA . ALA A 1 101 ? 3.326 2.525 -21.769 1.00 56.84 101 ALA A CA 1
ATOM 844 C C . ALA A 1 101 ? 4.419 2.248 -22.815 1.00 56.84 101 ALA A C 1
ATOM 846 O O . ALA A 1 101 ? 4.081 1.848 -23.927 1.00 56.84 101 ALA A O 1
ATOM 847 N N . ASP A 1 102 ? 5.699 2.401 -22.466 1.00 51.38 102 ASP A N 1
ATOM 848 C CA . ASP A 1 102 ? 6.820 2.046 -23.347 1.00 51.38 102 ASP A CA 1
ATOM 849 C C . ASP A 1 102 ? 6.891 0.5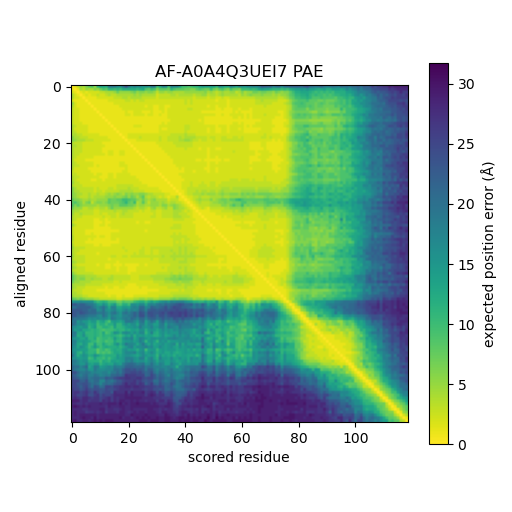30 -23.618 1.00 51.38 102 ASP A C 1
ATOM 851 O O . ASP A 1 102 ? 7.113 0.127 -24.762 1.00 51.38 102 ASP A O 1
ATOM 855 N N . ASP A 1 103 ? 6.604 -0.318 -22.622 1.00 52.38 103 ASP A N 1
ATOM 856 C CA . ASP A 1 103 ? 6.476 -1.772 -22.826 1.00 52.38 103 ASP A CA 1
ATOM 857 C C . ASP A 1 103 ? 5.294 -2.113 -23.750 1.00 52.38 103 ASP A C 1
ATOM 859 O O . ASP A 1 103 ? 5.401 -2.972 -24.624 1.00 52.38 103 ASP A O 1
ATOM 863 N N . VAL A 1 104 ? 4.168 -1.398 -23.632 1.00 48.91 104 VAL A N 1
ATOM 864 C CA . VAL A 1 104 ? 3.016 -1.560 -24.538 1.00 48.91 104 VAL A CA 1
ATOM 865 C C . VAL A 1 104 ? 3.320 -1.025 -25.941 1.00 48.91 104 VAL A C 1
ATOM 867 O O . VAL A 1 104 ? 2.860 -1.613 -26.918 1.00 48.91 104 VAL A O 1
ATOM 870 N N . ALA A 1 105 ? 4.126 0.030 -26.089 1.00 53.56 105 ALA A N 1
ATOM 871 C CA . ALA A 1 105 ? 4.548 0.564 -27.387 1.00 53.56 105 ALA A CA 1
ATOM 872 C C . ALA A 1 105 ? 5.414 -0.425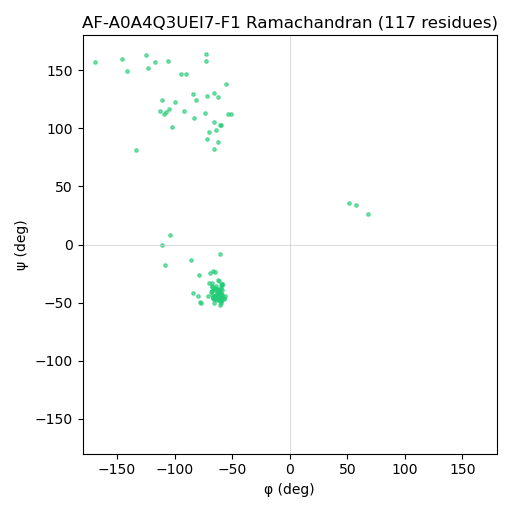 -28.190 1.00 53.56 105 ALA A C 1
ATOM 874 O O . ALA A 1 105 ? 5.436 -0.358 -29.420 1.00 53.56 105 ALA A O 1
ATOM 875 N N . ALA A 1 106 ? 6.075 -1.381 -27.529 1.00 53.38 106 ALA A N 1
ATOM 876 C CA . ALA A 1 106 ? 6.763 -2.482 -28.204 1.00 53.38 106 ALA A CA 1
ATOM 877 C C . ALA A 1 106 ? 5.793 -3.481 -28.873 1.00 53.38 106 ALA A C 1
ATOM 879 O O . ALA A 1 106 ? 6.170 -4.140 -29.841 1.00 53.38 106 ALA A O 1
ATOM 880 N N . TYR A 1 107 ? 4.543 -3.568 -28.398 1.00 51.94 107 TYR A N 1
ATOM 881 C CA . TYR A 1 107 ? 3.499 -4.457 -28.934 1.00 51.94 107 TYR A CA 1
ATOM 882 C C . TYR A 1 107 ? 2.390 -3.720 -29.698 1.00 51.94 107 TYR A C 1
ATOM 884 O O . TYR A 1 107 ? 1.660 -4.327 -30.482 1.00 51.94 107 TYR A O 1
ATOM 892 N N . VAL A 1 108 ? 2.268 -2.408 -29.509 1.00 50.84 108 VAL A N 1
ATOM 893 C CA . VAL A 1 108 ? 1.365 -1.533 -30.250 1.00 50.84 108 VAL A CA 1
ATOM 894 C C . VAL A 1 108 ? 2.195 -0.780 -3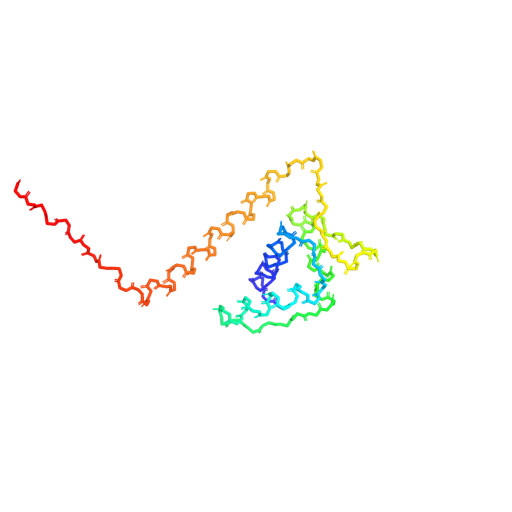1.276 1.00 50.84 108 VAL A C 1
ATOM 896 O O . VAL A 1 108 ? 2.845 0.217 -30.968 1.00 50.84 108 VAL A O 1
ATOM 899 N N . HIS A 1 109 ? 2.137 -1.227 -32.531 1.00 56.25 109 HIS A N 1
ATOM 900 C CA . HIS A 1 109 ? 2.570 -0.414 -33.661 1.00 56.25 109 HIS A CA 1
ATOM 901 C C . HIS A 1 109 ? 1.682 0.832 -33.729 1.00 56.25 109 HIS A C 1
ATOM 903 O O . HIS A 1 109 ? 0.651 0.842 -34.400 1.00 56.25 109 HIS A O 1
ATOM 909 N N . LEU A 1 110 ? 2.074 1.891 -33.019 1.00 55.62 110 LEU A N 1
ATOM 910 C CA . LEU A 1 110 ? 1.524 3.220 -33.221 1.00 55.62 110 LEU A CA 1
ATOM 911 C C . LEU A 1 110 ? 1.831 3.585 -34.672 1.00 55.62 110 LEU A C 1
ATOM 913 O O . LEU A 1 110 ? 2.979 3.872 -35.025 1.00 55.62 110 LEU A O 1
ATOM 917 N N . GLU A 1 111 ? 0.818 3.495 -35.537 1.00 51.91 111 GLU A N 1
ATOM 918 C CA . GLU A 1 111 ? 0.917 3.954 -36.914 1.00 51.91 111 GLU A CA 1
ATOM 919 C C . GLU A 1 111 ? 1.460 5.383 -36.883 1.00 51.91 111 GLU A C 1
ATOM 921 O O . GLU A 1 111 ? 0.800 6.315 -36.414 1.00 51.91 111 GLU A O 1
ATOM 926 N N . LYS A 1 112 ? 2.686 5.563 -37.386 1.00 55.56 112 LYS A N 1
ATOM 927 C CA . LYS A 1 112 ? 3.242 6.881 -37.679 1.00 55.56 112 LYS A CA 1
ATOM 928 C C . LYS A 1 112 ? 2.412 7.471 -38.810 1.00 55.56 112 LYS A C 1
ATOM 930 O O . LYS A 1 112 ? 2.796 7.383 -39.975 1.00 55.56 112 LYS A O 1
ATOM 935 N N . ARG A 1 113 ? 1.263 8.063 -38.484 1.00 59.12 113 ARG A N 1
ATOM 936 C CA . ARG A 1 113 ? 0.520 8.884 -39.432 1.00 59.12 113 ARG A CA 1
ATOM 937 C C . ARG A 1 113 ? 1.429 10.041 -39.825 1.00 59.12 113 ARG A C 1
ATOM 939 O O . ARG A 1 113 ? 1.630 10.980 -39.061 1.00 59.12 113 ARG A O 1
ATOM 946 N N . ARG A 1 114 ? 2.012 9.952 -41.021 1.00 59.72 114 ARG A N 1
ATOM 947 C CA . ARG A 1 114 ? 2.511 11.135 -41.716 1.00 59.72 114 ARG A CA 1
ATOM 948 C C . ARG A 1 114 ? 1.286 12.015 -41.960 1.00 59.72 114 ARG A C 1
ATOM 950 O O . ARG A 1 114 ? 0.315 11.499 -42.515 1.00 59.72 114 ARG A O 1
ATOM 957 N N . PRO A 1 115 ? 1.287 13.295 -41.566 1.00 60.44 115 PRO A N 1
ATOM 958 C CA . PRO A 1 115 ? 0.268 14.205 -42.051 1.00 60.44 115 PRO A CA 1
ATOM 959 C C . PRO A 1 115 ? 0.477 14.320 -43.564 1.00 60.44 115 PRO A C 1
ATOM 961 O O . PRO A 1 115 ? 1.387 15.004 -44.026 1.00 60.44 115 PRO A O 1
ATOM 964 N N . GLN A 1 116 ? -0.308 13.579 -44.347 1.00 56.09 116 GLN A N 1
ATOM 965 C CA . GLN A 1 116 ? -0.512 13.923 -45.745 1.00 56.09 116 GLN A CA 1
ATOM 966 C C . GLN A 1 116 ? -1.346 15.195 -45.720 1.00 56.09 116 GLN A C 1
ATOM 968 O O . GLN A 1 116 ? -2.557 15.150 -45.520 1.00 56.09 116 GLN A O 1
ATOM 973 N N . GLY A 1 117 ? -0.662 16.334 -45.833 1.00 58.66 117 GLY A N 1
ATOM 974 C CA . GLY A 1 117 ? -1.313 17.559 -46.260 1.00 58.66 117 GLY A CA 1
ATOM 975 C C . GLY A 1 117 ? -2.013 17.252 -47.577 1.00 58.66 117 GLY A C 1
ATOM 976 O O . GLY A 1 117 ? -1.358 16.907 -48.559 1.00 58.66 117 GLY A O 1
ATOM 977 N N . MET A 1 118 ? -3.339 17.271 -47.548 1.00 52.06 118 MET A N 1
ATOM 978 C CA . MET A 1 118 ? -4.138 17.417 -48.751 1.00 52.06 118 MET A CA 1
ATOM 979 C C . MET A 1 118 ? -4.176 18.923 -49.005 1.00 52.06 118 MET A C 1
ATOM 981 O O . MET A 1 118 ? -4.734 19.636 -48.177 1.00 52.06 118 MET A O 1
ATOM 985 N N . GLU A 1 119 ? -3.463 19.314 -50.064 1.00 50.91 119 GLU A N 1
ATOM 986 C CA . GLU A 1 119 ? -3.460 20.576 -50.836 1.00 50.91 119 GLU A CA 1
ATOM 987 C C . GLU A 1 119 ? -3.719 21.914 -50.118 1.00 50.91 119 GLU A C 1
ATOM 989 O O . GLU A 1 119 ? -4.824 22.145 -49.583 1.00 50.91 119 GLU A O 1
#

pLDDT: mean 80.04, std 16.53, range [48.91, 98.0]

Foldseek 3Di:
DDPVLLVLLLLLQCVQQVVHWAAPVRSVVSSVVVCVVVVHDDDDDPVSVVVSQVVCCVQLVWHWDADPVVNTIHTDDDPDPPPPSVVVSVVVVVVVVVVVVVVVCVVDPPPPPDPPPDD

Radius of gyration: 18.32 Å; Cα contacts (8 Å, |Δi|>4): 83; chains: 1; bounding box: 30×33×66 Å

Mean predicted aligned error: 10.82 Å